Protein AF-A0A9D7XTR9-F1 (afdb_monomer_lite)

Secondary structure (DSSP, 8-state):
----TTS-PPSS--EEESSSSEEEEEEEEE-TTS-EEEEEEEEETTT--EEEEE---------S--SS----SBPPPEEEEETTEEEEEEEETTEEEEEEEEETTEEEEEEEE-S--BT----EEGGGGGGTEEEE----B-TT-S----------S-EEEE---

Radius of gyration: 16.43 Å; chains: 1; bounding box: 36×37×48 Å

Foldseek 3Di:
DDQDPLFLWDPDAAKEDLDPFKIKTWTWTQDPVSAIFIKIKIAGNPPRDIDIAGQDDDPDHDGPPDDPDDQDQKARWHWDDQPNKIKIWIHHNQFIKIWIDPDVNDIDMDTLGDDRQANDTWDWDPPCRVVRWTWTDGDRDHPDDPDPPPPPPPPVDTSTDHDDD

Structure (mmCIF, N/CA/C/O backbone):
data_AF-A0A9D7XTR9-F1
#
_entry.id   AF-A0A9D7XTR9-F1
#
loop_
_atom_site.group_PDB
_atom_site.id
_atom_site.type_symbol
_atom_site.label_atom_id
_atom_site.label_alt_id
_atom_site.label_comp_id
_atom_site.label_asym_id
_atom_site.label_entity_id
_atom_site.label_seq_id
_atom_site.pdbx_PDB_ins_code
_atom_site.Cartn_x
_atom_site.Cartn_y
_atom_site.Cartn_z
_atom_site.occupancy
_atom_site.B_iso_or_equiv
_atom_site.auth_seq_id
_atom_site.auth_comp_id
_atom_site.auth_asym_id
_atom_site.auth_atom_id
_atom_site.pdbx_PDB_model_num
ATOM 1 N N . MET A 1 1 ? 2.423 19.428 7.912 1.00 49.22 1 MET A N 1
ATOM 2 C CA . MET A 1 1 ? 3.561 18.987 7.077 1.00 49.22 1 MET A CA 1
ATOM 3 C C . MET A 1 1 ? 3.298 19.491 5.669 1.00 49.22 1 MET A C 1
ATOM 5 O O . MET A 1 1 ? 2.304 19.084 5.089 1.00 49.22 1 MET A O 1
ATOM 9 N N . CYS A 1 2 ? 4.108 20.415 5.155 1.00 53.34 2 CYS A N 1
ATOM 10 C CA . CYS A 1 2 ? 3.990 20.860 3.766 1.00 53.34 2 CYS A CA 1
ATOM 11 C C . CYS A 1 2 ? 4.793 19.894 2.894 1.00 53.34 2 CYS A C 1
ATOM 13 O O . CYS A 1 2 ? 5.982 19.704 3.140 1.00 53.34 2 CYS A O 1
ATOM 15 N N . ILE A 1 3 ? 4.150 19.254 1.920 1.00 64.88 3 ILE A N 1
ATOM 16 C CA . ILE A 1 3 ? 4.833 18.382 0.964 1.00 64.88 3 ILE A CA 1
ATOM 17 C C . ILE A 1 3 ? 5.201 19.250 -0.241 1.00 64.88 3 ILE A C 1
ATOM 19 O O . ILE A 1 3 ? 4.320 19.779 -0.914 1.00 64.88 3 ILE A O 1
ATOM 23 N N . GLY A 1 4 ? 6.501 19.471 -0.445 1.00 69.50 4 GLY A N 1
ATOM 24 C CA . GLY A 1 4 ? 7.012 20.284 -1.550 1.00 69.50 4 GLY A CA 1
ATOM 25 C C . GLY A 1 4 ? 6.820 19.621 -2.924 1.00 69.50 4 GLY A C 1
ATOM 26 O O . GLY A 1 4 ? 6.589 18.412 -2.993 1.00 69.50 4 GLY A O 1
ATOM 27 N N . PRO A 1 5 ? 6.949 20.386 -4.022 1.00 70.50 5 PRO A N 1
ATOM 28 C CA . PRO A 1 5 ? 6.745 19.890 -5.389 1.00 70.50 5 PRO A CA 1
ATOM 29 C C . PRO A 1 5 ? 7.700 18.747 -5.788 1.00 70.50 5 PRO A C 1
ATOM 31 O O . PRO A 1 5 ? 7.330 17.899 -6.595 1.00 70.50 5 PRO A O 1
ATOM 34 N N . ASP A 1 6 ? 8.877 18.654 -5.163 1.00 80.31 6 ASP A N 1
ATOM 35 C CA . ASP A 1 6 ? 9.923 17.670 -5.494 1.00 80.31 6 ASP A CA 1
ATOM 36 C C . ASP A 1 6 ? 9.895 16.417 -4.603 1.00 80.31 6 ASP A C 1
ATOM 38 O O . ASP A 1 6 ? 10.911 15.768 -4.353 1.00 80.31 6 ASP A O 1
ATOM 42 N N . GLN A 1 7 ? 8.730 16.085 -4.049 1.00 86.44 7 GLN A N 1
ATOM 43 C CA . GLN A 1 7 ? 8.591 14.988 -3.089 1.00 86.44 7 GLN A CA 1
ATOM 44 C C . GLN A 1 7 ? 8.057 13.697 -3.711 1.00 86.44 7 GLN A C 1
ATOM 46 O O . GLN A 1 7 ? 7.756 12.775 -2.962 1.00 86.44 7 GLN A O 1
ATOM 51 N N . ASN A 1 8 ? 7.910 13.614 -5.042 1.00 87.44 8 ASN A N 1
ATOM 52 C CA . ASN A 1 8 ? 7.282 12.467 -5.720 1.00 87.44 8 ASN A CA 1
ATOM 53 C C . ASN A 1 8 ? 5.972 12.037 -5.037 1.00 87.44 8 ASN A C 1
ATOM 55 O O . ASN A 1 8 ? 5.704 10.846 -4.877 1.00 87.44 8 ASN A O 1
ATOM 59 N N . LEU A 1 9 ? 5.198 13.016 -4.559 1.00 92.38 9 LEU A N 1
ATOM 60 C CA . LEU A 1 9 ? 3.929 12.740 -3.912 1.00 92.38 9 LEU A CA 1
ATOM 61 C C . LEU A 1 9 ? 2.923 12.341 -4.979 1.00 92.38 9 LEU A C 1
ATOM 63 O O . LEU A 1 9 ? 2.596 13.134 -5.865 1.00 92.38 9 LEU A O 1
ATOM 67 N N . VAL A 1 10 ? 2.396 11.132 -4.852 1.00 91.94 10 VAL A N 1
ATOM 68 C CA . VAL A 1 10 ? 1.340 10.673 -5.744 1.00 91.94 10 VAL A CA 1
ATOM 69 C C . VAL A 1 10 ? -0.004 11.296 -5.381 1.00 91.94 10 VAL A C 1
ATOM 71 O O . VAL A 1 10 ? -0.366 11.416 -4.210 1.00 91.94 10 VAL A O 1
ATOM 74 N N . ASN A 1 11 ? -0.774 11.667 -6.398 1.00 87.06 11 ASN A N 1
ATOM 75 C CA . ASN A 1 11 ? -2.184 11.997 -6.252 1.00 87.06 11 ASN A CA 1
ATOM 76 C C . ASN A 1 11 ? -3.054 10.730 -6.357 1.00 87.06 11 ASN A C 1
ATOM 78 O O . ASN A 1 11 ? -2.639 9.718 -6.915 1.00 87.06 11 ASN A O 1
ATOM 82 N N . GLN A 1 12 ? -4.296 10.805 -5.865 1.00 87.56 12 GLN A N 1
ATOM 83 C CA . GLN A 1 12 ? -5.291 9.725 -5.993 1.00 87.56 12 GLN A CA 1
ATOM 84 C C . GLN A 1 12 ? -4.832 8.379 -5.395 1.00 87.56 12 GLN A C 1
ATOM 86 O O . GLN A 1 12 ? -4.985 7.331 -6.017 1.00 87.56 12 GLN A O 1
ATOM 91 N N . GLY A 1 13 ? -4.248 8.414 -4.195 1.00 90.06 13 GLY A N 1
ATOM 92 C CA . GLY A 1 13 ? -4.006 7.209 -3.397 1.00 90.06 13 GLY A CA 1
ATOM 93 C C . GLY A 1 13 ? -5.288 6.641 -2.770 1.00 90.06 13 GLY A C 1
ATOM 94 O O . GLY A 1 13 ? -6.383 7.173 -2.962 1.00 90.06 13 GLY A O 1
ATOM 95 N N . GLY A 1 14 ? -5.151 5.559 -2.007 1.00 93.19 14 GLY A N 1
ATOM 96 C CA . GLY A 1 14 ? -6.254 4.928 -1.285 1.00 93.19 14 GLY A CA 1
ATOM 97 C C . GLY A 1 14 ? -6.606 5.643 0.019 1.00 93.19 14 GLY A C 1
ATOM 98 O O . GLY A 1 14 ? -5.732 6.171 0.703 1.00 93.19 14 GLY A O 1
ATOM 99 N N . GLY A 1 15 ? -7.883 5.611 0.393 1.00 96.19 15 GLY A N 1
ATOM 100 C CA . GLY A 1 15 ? -8.377 6.109 1.675 1.00 96.19 15 GLY A CA 1
ATOM 101 C C . GLY A 1 15 ? -9.341 5.117 2.319 1.00 96.19 15 GLY A C 1
ATOM 102 O O . GLY A 1 15 ? -10.081 4.439 1.607 1.00 96.19 15 GLY A O 1
ATOM 103 N N . TRP A 1 16 ? -9.333 5.020 3.649 1.00 96.81 16 TRP A N 1
ATOM 104 C CA . TRP A 1 16 ? -10.219 4.119 4.384 1.00 96.81 16 TRP A CA 1
ATOM 105 C C . TRP A 1 16 ? -10.657 4.683 5.730 1.00 96.81 16 TRP A C 1
ATOM 107 O O . TRP A 1 16 ? -9.851 5.204 6.495 1.00 96.81 16 TRP A O 1
ATOM 117 N N . MET A 1 17 ? -11.935 4.509 6.053 1.00 96.12 17 MET A N 1
ATOM 118 C CA . MET A 1 17 ? -12.496 4.860 7.353 1.00 96.12 17 MET A CA 1
ATOM 119 C C . MET A 1 17 ? -12.462 3.622 8.261 1.00 96.12 17 MET A C 1
ATOM 121 O O . MET A 1 17 ? -13.223 2.680 8.051 1.00 96.12 17 MET A O 1
ATOM 125 N N . GLN A 1 18 ? -11.542 3.572 9.232 1.00 92.38 18 GLN A N 1
ATOM 126 C CA . GLN A 1 18 ? -11.423 2.420 10.139 1.00 92.38 18 GLN A CA 1
ATOM 127 C C . GLN A 1 18 ? -12.621 2.329 11.096 1.00 92.38 18 GLN A C 1
ATOM 129 O O . GLN A 1 18 ? -13.102 1.226 11.383 1.00 92.38 18 GLN A O 1
ATOM 134 N N . ASP A 1 19 ? -13.064 3.487 11.583 1.00 92.69 19 ASP A N 1
ATOM 135 C CA . ASP A 1 19 ? -14.227 3.728 12.437 1.00 92.69 19 ASP A CA 1
ATOM 136 C C . ASP A 1 19 ? -14.642 5.211 12.323 1.00 92.69 19 ASP A C 1
ATOM 138 O O . ASP A 1 19 ? -14.104 5.937 11.497 1.00 92.69 19 ASP A O 1
ATOM 142 N N . LEU A 1 20 ? -15.587 5.693 13.136 1.00 94.25 20 LEU A N 1
ATOM 143 C CA . LEU A 1 20 ? -16.088 7.076 13.057 1.00 94.25 20 LEU A CA 1
ATOM 144 C C . LEU A 1 20 ? -15.043 8.170 13.349 1.00 94.25 20 LEU A C 1
ATOM 146 O O . LEU A 1 20 ? -15.327 9.349 13.138 1.00 94.25 20 LEU A O 1
ATOM 150 N N . HIS A 1 21 ? -13.869 7.819 13.870 1.00 96.44 21 HIS A N 1
ATOM 151 C CA . HIS A 1 21 ? -12.868 8.775 14.336 1.00 96.44 21 HIS A CA 1
ATOM 152 C C . HIS A 1 21 ? -11.483 8.551 13.744 1.00 96.44 21 HIS A C 1
ATOM 154 O O . HIS A 1 21 ? -10.654 9.446 13.869 1.00 96.44 21 HIS A O 1
ATOM 160 N N . THR A 1 22 ? -11.231 7.420 13.089 1.00 96.12 22 THR A N 1
ATOM 161 C CA . THR A 1 22 ? -9.905 7.095 12.557 1.00 96.12 22 THR A CA 1
ATOM 162 C C . THR A 1 22 ? -9.931 6.901 11.044 1.00 96.12 22 THR A C 1
ATOM 164 O O . THR A 1 22 ? -10.498 5.929 10.535 1.00 96.12 22 THR A O 1
ATOM 167 N N . TYR A 1 23 ? -9.287 7.817 10.315 1.00 97.62 23 TYR A N 1
ATOM 168 C CA . TYR A 1 23 ? -9.139 7.780 8.856 1.00 97.62 23 TYR A CA 1
ATOM 169 C C . TYR A 1 23 ? -7.723 7.420 8.441 1.00 97.62 23 TYR A C 1
ATOM 171 O O . TYR A 1 23 ? -6.761 7.952 8.976 1.00 97.62 23 TYR A O 1
ATOM 179 N N . TRP A 1 24 ? -7.598 6.557 7.443 1.00 97.38 24 TRP A N 1
ATOM 180 C CA . TRP A 1 24 ? -6.324 6.145 6.879 1.00 97.38 24 TRP A CA 1
ATOM 181 C C . TRP A 1 24 ? -6.189 6.619 5.441 1.00 97.38 24 TRP A C 1
ATOM 183 O O . TRP A 1 24 ? -7.133 6.520 4.660 1.00 97.38 24 TRP A O 1
ATOM 193 N N . ILE A 1 25 ? -4.992 7.073 5.074 1.00 97.56 25 ILE A N 1
ATOM 194 C CA . ILE A 1 25 ? -4.622 7.393 3.691 1.00 97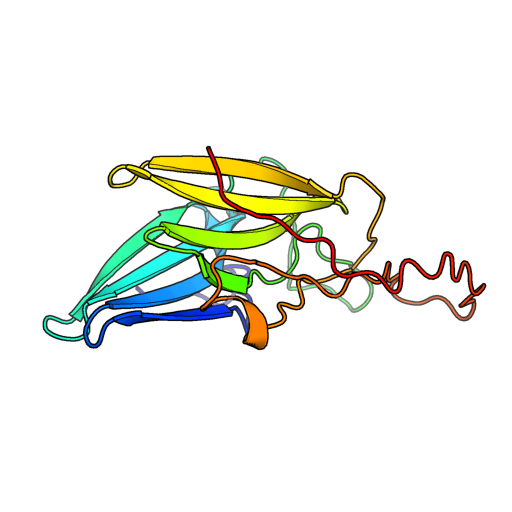.56 25 ILE A CA 1
ATOM 195 C C . ILE A 1 25 ? -3.345 6.645 3.332 1.00 97.56 25 ILE A C 1
ATOM 197 O O . ILE A 1 25 ? -2.357 6.725 4.059 1.00 97.56 25 ILE A O 1
ATOM 201 N N . GLY A 1 26 ? -3.356 5.964 2.191 1.00 97.06 26 GLY A N 1
ATOM 202 C CA . GLY A 1 26 ? -2.184 5.358 1.577 1.00 97.06 26 GLY A CA 1
ATOM 203 C C . GLY A 1 26 ? -1.706 6.194 0.401 1.00 97.06 26 GLY A C 1
ATOM 204 O O . GLY A 1 26 ? -2.494 6.613 -0.444 1.00 97.06 26 GLY A O 1
ATOM 205 N N . TYR A 1 27 ? -0.403 6.420 0.324 1.00 96.88 27 TYR A N 1
ATOM 206 C CA . TYR A 1 27 ? 0.235 7.180 -0.749 1.00 96.88 27 TYR A CA 1
ATOM 207 C C . TYR A 1 27 ? 1.696 6.748 -0.881 1.00 96.88 27 TYR A C 1
ATOM 209 O O . TYR A 1 27 ? 2.180 5.942 -0.092 1.00 96.88 27 TYR A O 1
ATOM 217 N N . PHE A 1 28 ? 2.420 7.281 -1.862 1.00 95.75 28 PHE A N 1
ATOM 218 C CA . PHE A 1 28 ? 3.878 7.280 -1.823 1.00 95.75 28 PHE A CA 1
ATOM 219 C C . PHE A 1 28 ? 4.428 8.692 -1.959 1.00 95.75 28 PHE A C 1
ATOM 221 O O . PHE A 1 28 ? 3.781 9.569 -2.535 1.00 95.75 28 PHE A O 1
ATOM 228 N N . LYS A 1 29 ? 5.610 8.897 -1.387 1.00 95.12 29 LYS A N 1
ATOM 229 C CA . LYS A 1 29 ? 6.420 10.115 -1.489 1.00 95.12 29 LYS A CA 1
ATOM 230 C C . LYS A 1 29 ? 7.880 9.774 -1.211 1.00 95.12 29 LYS A C 1
ATOM 232 O O . LYS A 1 29 ? 8.171 8.684 -0.733 1.00 95.12 29 LYS A O 1
ATOM 237 N N . ASN A 1 30 ? 8.782 10.710 -1.450 1.00 95.31 30 ASN A N 1
ATOM 238 C CA . ASN A 1 30 ? 10.182 10.592 -1.075 1.00 95.31 30 ASN A CA 1
ATOM 239 C C . ASN A 1 30 ? 10.356 10.458 0.445 1.00 95.31 30 ASN A C 1
ATOM 241 O O . ASN A 1 30 ? 9.702 11.155 1.229 1.00 95.31 30 ASN A O 1
ATOM 245 N N . ASP A 1 31 ? 11.273 9.581 0.839 1.00 95.25 31 ASP A N 1
ATOM 246 C CA . ASP A 1 31 ? 11.887 9.586 2.161 1.00 95.25 31 ASP A CA 1
ATOM 247 C C . ASP A 1 31 ? 12.961 10.687 2.279 1.00 95.25 31 ASP A C 1
ATOM 249 O O . ASP A 1 31 ? 13.134 11.528 1.392 1.00 95.25 31 ASP A O 1
ATOM 253 N N . GLN A 1 32 ? 13.699 10.696 3.394 1.00 92.62 32 GLN A N 1
ATOM 254 C CA . GLN A 1 32 ? 14.790 11.653 3.623 1.00 92.62 32 GLN A CA 1
ATOM 255 C C . GLN A 1 32 ? 15.941 11.513 2.611 1.00 92.62 32 GLN A C 1
ATOM 257 O O . GLN A 1 32 ? 16.680 12.472 2.402 1.00 92.62 32 GLN A O 1
ATOM 262 N N . GLY A 1 33 ? 16.090 10.342 1.983 1.00 92.88 33 GLY A N 1
ATOM 263 C CA . GLY A 1 33 ? 17.084 10.067 0.947 1.00 92.88 33 GLY A CA 1
ATOM 264 C C . GLY A 1 33 ? 16.611 10.405 -0.468 1.00 92.88 33 GLY A C 1
ATOM 265 O O . GLY A 1 33 ? 17.356 10.185 -1.420 1.00 92.88 33 GLY A O 1
ATOM 266 N N . GLY A 1 34 ? 15.390 10.926 -0.635 1.00 92.06 34 GLY A N 1
ATOM 267 C CA . GLY A 1 34 ? 14.828 11.208 -1.955 1.00 92.06 34 GLY A CA 1
ATOM 268 C C . GLY A 1 34 ? 14.322 9.963 -2.689 1.00 92.06 34 GLY A C 1
ATOM 269 O O . GLY A 1 34 ? 14.078 10.031 -3.893 1.00 92.06 34 GLY A O 1
ATOM 270 N N . ILE A 1 35 ? 14.170 8.829 -1.997 1.00 94.12 35 ILE A N 1
ATOM 271 C CA . ILE A 1 35 ? 13.670 7.581 -2.579 1.00 94.12 35 ILE A CA 1
ATOM 272 C C . ILE A 1 35 ? 12.167 7.490 -2.304 1.00 94.12 35 ILE A C 1
ATOM 274 O O . ILE A 1 35 ? 11.763 7.561 -1.143 1.00 94.12 35 ILE A O 1
ATOM 278 N N . PRO A 1 36 ? 11.306 7.315 -3.325 1.00 94.81 36 PRO A N 1
ATOM 279 C CA . PRO A 1 36 ? 9.882 7.149 -3.077 1.00 94.81 36 PRO A CA 1
ATOM 280 C C . PRO A 1 36 ? 9.580 5.871 -2.284 1.00 94.81 36 PRO A C 1
ATOM 282 O O . PRO A 1 36 ? 9.975 4.778 -2.698 1.00 94.81 36 PRO A O 1
ATOM 285 N N . GLN A 1 37 ? 8.836 6.010 -1.189 1.00 97.25 37 GLN A N 1
ATOM 286 C CA . GLN A 1 37 ? 8.341 4.936 -0.328 1.00 97.25 37 GLN A CA 1
ATOM 287 C C . GLN A 1 37 ? 6.818 4.986 -0.244 1.00 97.25 37 GLN A C 1
ATOM 289 O O . GLN A 1 37 ? 6.234 6.069 -0.293 1.00 97.25 37 GLN A O 1
ATOM 294 N N . ILE A 1 38 ? 6.178 3.833 -0.057 1.00 97.62 38 ILE A N 1
ATOM 295 C CA . ILE A 1 38 ? 4.767 3.757 0.327 1.00 97.62 38 ILE A CA 1
ATOM 296 C C . ILE A 1 38 ? 4.644 4.180 1.793 1.00 97.62 38 ILE A C 1
ATOM 298 O O . ILE A 1 38 ? 5.404 3.730 2.653 1.00 97.62 38 ILE A O 1
ATOM 302 N N . TYR A 1 39 ? 3.657 5.020 2.076 1.00 97.44 39 TYR A N 1
ATOM 303 C CA . TYR A 1 39 ? 3.282 5.467 3.407 1.00 97.44 39 TYR A CA 1
ATOM 304 C C . TYR A 1 39 ? 1.804 5.186 3.665 1.00 97.44 39 TYR A C 1
ATOM 306 O O . TYR A 1 39 ? 0.978 5.252 2.753 1.00 97.44 39 TYR A O 1
ATOM 314 N N . ALA A 1 40 ? 1.480 4.936 4.929 1.00 96.94 40 ALA A N 1
ATOM 315 C CA . ALA A 1 40 ? 0.122 4.954 5.449 1.00 96.94 40 ALA A CA 1
ATOM 316 C C . ALA A 1 40 ? 0.050 5.967 6.591 1.00 96.94 40 ALA A C 1
ATOM 318 O O . ALA A 1 40 ? 0.818 5.874 7.549 1.00 96.94 40 ALA A O 1
ATOM 319 N N . THR A 1 41 ? -0.848 6.942 6.493 1.00 96.69 41 THR A N 1
ATOM 320 C C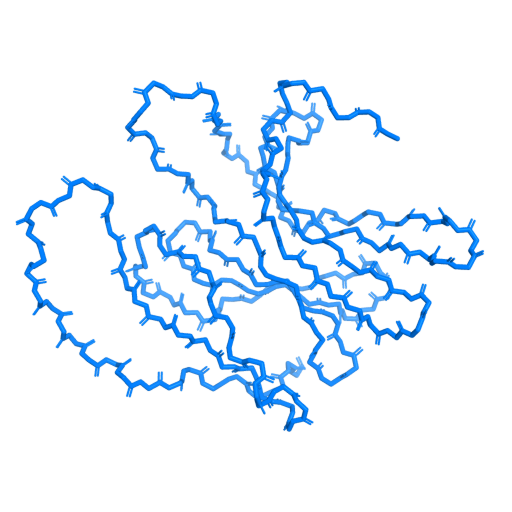A . THR A 1 41 ? -1.077 7.921 7.558 1.00 96.69 41 THR A CA 1
ATOM 321 C C . THR A 1 41 ? -2.451 7.706 8.168 1.00 96.69 41 THR A C 1
ATOM 323 O O . THR A 1 41 ? -3.455 7.748 7.460 1.00 96.69 41 THR A O 1
ATOM 326 N N . GLU A 1 42 ? -2.464 7.500 9.477 1.00 96.31 42 GLU A N 1
ATOM 327 C CA . GLU A 1 42 ? -3.635 7.521 10.341 1.00 96.31 42 GLU A CA 1
ATOM 328 C C . GLU A 1 42 ? -3.925 8.964 10.766 1.00 96.31 42 GLU A C 1
ATOM 330 O O . GLU A 1 42 ? -3.013 9.690 11.168 1.00 96.31 42 GLU A O 1
ATOM 335 N N . PHE A 1 43 ? -5.188 9.365 10.703 1.00 97.19 43 PHE A N 1
ATOM 336 C CA . PHE A 1 43 ? -5.707 10.638 11.180 1.00 97.19 43 PHE A CA 1
ATOM 337 C C . PHE A 1 43 ? -6.798 10.382 12.210 1.00 97.19 43 PHE A C 1
ATOM 339 O O . PHE A 1 43 ? -7.825 9.772 11.899 1.00 97.19 43 PHE A O 1
ATOM 346 N N . ASN A 1 44 ? -6.604 10.912 13.411 1.00 97.06 44 ASN A N 1
ATOM 347 C CA . ASN A 1 44 ? -7.644 10.983 14.419 1.00 97.06 44 ASN A CA 1
ATOM 348 C C . ASN A 1 44 ? -8.490 12.239 14.173 1.00 97.06 44 ASN A C 1
ATOM 350 O O . ASN A 1 44 ? -8.060 13.371 14.383 1.00 97.06 44 ASN A O 1
ATOM 354 N N . LEU A 1 45 ? -9.725 12.033 13.728 1.00 96.56 45 LEU A N 1
ATOM 355 C CA . LEU A 1 45 ? -10.661 13.090 13.362 1.00 96.56 45 LEU A CA 1
ATOM 356 C C . LEU A 1 45 ? -11.231 13.850 14.570 1.00 96.56 45 LEU A C 1
ATOM 358 O O . LEU A 1 45 ? -11.840 14.900 14.383 1.00 96.56 45 LEU A O 1
ATOM 362 N N . ARG A 1 46 ? -11.051 13.354 15.804 1.00 96.50 46 ARG A N 1
ATOM 363 C CA . ARG A 1 46 ? -11.509 14.054 17.017 1.00 96.50 46 ARG A CA 1
ATOM 364 C C . ARG A 1 46 ? -10.536 15.132 17.471 1.00 96.50 46 ARG A C 1
ATOM 366 O O . ARG A 1 46 ? -10.975 16.208 17.860 1.00 96.50 46 ARG A O 1
ATOM 373 N N . ASN A 1 47 ? -9.242 14.822 17.485 1.00 96.69 47 ASN A N 1
ATOM 374 C CA . ASN A 1 47 ? -8.207 15.708 18.028 1.00 96.69 47 ASN A CA 1
ATOM 375 C C . ASN A 1 47 ? -7.234 16.240 16.959 1.00 96.69 47 ASN A C 1
ATOM 377 O O . ASN A 1 47 ? -6.419 17.106 17.263 1.00 96.69 47 ASN A O 1
ATOM 381 N N . GLY A 1 48 ? -7.330 15.761 15.716 1.00 94.94 48 GLY A N 1
ATOM 382 C CA . GLY A 1 48 ? -6.461 16.166 14.612 1.00 94.94 48 GLY A CA 1
ATOM 383 C C . GLY A 1 48 ? -5.057 15.560 14.659 1.00 94.94 48 GLY A C 1
ATOM 384 O O . GLY A 1 48 ? -4.199 15.972 13.876 1.00 94.94 48 GLY A O 1
ATOM 385 N N . GLU A 1 49 ? -4.792 14.607 15.556 1.00 96.69 49 GLU A N 1
ATOM 386 C CA . GLU A 1 49 ? -3.510 13.907 15.600 1.00 96.69 49 GLU A CA 1
ATOM 387 C C . GLU A 1 49 ? -3.314 13.056 14.344 1.00 96.69 49 GLU A C 1
ATOM 389 O O . GLU A 1 49 ? -4.254 12.469 13.805 1.00 96.69 49 GLU A O 1
ATOM 394 N N . GLN A 1 50 ? -2.066 12.981 13.882 1.00 95.94 50 GLN A N 1
ATOM 395 C CA . GLN A 1 50 ? -1.686 12.178 12.726 1.00 95.94 50 GLN A CA 1
ATOM 396 C C . GLN A 1 50 ? -0.499 11.277 13.066 1.00 95.94 50 GLN A C 1
ATOM 398 O O . GLN A 1 50 ? 0.484 11.730 13.659 1.00 95.94 50 GLN A O 1
ATOM 403 N N . LYS A 1 51 ? -0.554 10.020 12.627 1.00 95.62 51 LYS A N 1
ATOM 404 C CA . LYS A 1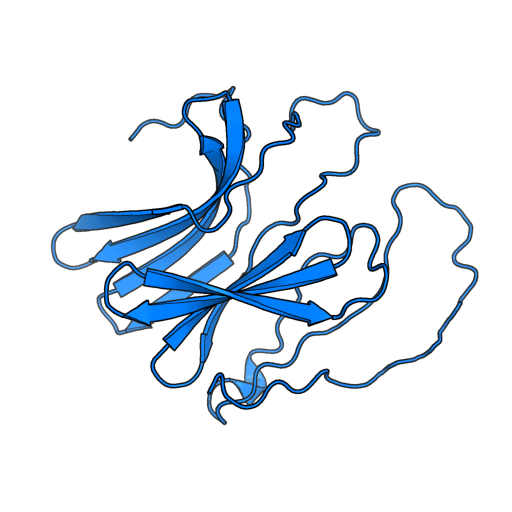 51 ? 0.535 9.046 12.761 1.00 95.62 51 LYS A CA 1
ATOM 405 C C . LYS A 1 51 ? 0.882 8.519 11.378 1.00 95.62 51 LYS A C 1
ATOM 407 O O . LYS A 1 51 ? 0.034 7.982 10.680 1.00 95.62 51 LYS A O 1
ATOM 412 N N . THR A 1 52 ? 2.120 8.730 10.938 1.00 96.00 52 THR A N 1
ATOM 413 C CA . THR A 1 52 ? 2.573 8.296 9.607 1.00 96.00 52 THR A CA 1
ATOM 414 C C . THR A 1 52 ? 3.506 7.106 9.732 1.00 96.00 52 THR A C 1
ATOM 416 O O . THR A 1 52 ? 4.477 7.149 10.483 1.00 96.00 52 THR A O 1
ATOM 419 N N . HIS A 1 53 ? 3.226 6.073 8.949 1.00 96.12 53 HIS A N 1
ATOM 420 C CA . HIS A 1 53 ? 3.989 4.841 8.873 1.00 96.12 53 HIS A CA 1
ATOM 421 C C . HIS A 1 53 ? 4.632 4.731 7.499 1.00 96.12 53 HIS A C 1
ATOM 423 O O . HIS A 1 53 ? 3.945 4.839 6.484 1.00 96.12 53 HIS A O 1
ATOM 429 N N . GLN A 1 54 ? 5.941 4.500 7.466 1.00 97.00 54 GLN A N 1
ATOM 430 C CA . GLN A 1 54 ? 6.620 4.085 6.248 1.00 97.00 54 GLN A CA 1
ATOM 431 C C . GLN A 1 54 ? 6.426 2.577 6.078 1.00 97.00 54 GLN A C 1
ATOM 433 O O . GLN A 1 54 ? 6.781 1.802 6.962 1.00 97.00 54 GLN A O 1
ATOM 438 N N . ILE A 1 55 ? 5.827 2.175 4.961 1.00 97.50 55 ILE A N 1
ATOM 439 C CA . ILE A 1 55 ? 5.452 0.785 4.689 1.00 97.50 55 ILE A CA 1
ATOM 440 C C . ILE A 1 55 ? 6.587 0.043 3.986 1.00 97.50 55 ILE A C 1
ATOM 442 O O . ILE A 1 55 ? 6.917 -1.086 4.345 1.00 97.50 55 ILE A O 1
ATOM 446 N N . THR A 1 56 ? 7.207 0.683 2.996 1.00 97.25 56 THR A N 1
ATOM 447 C CA . THR A 1 56 ? 8.302 0.093 2.220 1.00 97.25 56 THR A CA 1
ATOM 448 C C . THR A 1 56 ? 9.661 0.624 2.666 1.00 97.25 56 THR A C 1
ATOM 450 O O . THR A 1 56 ? 9.778 1.714 3.220 1.00 97.25 56 THR A O 1
ATOM 453 N N . HIS A 1 57 ? 10.716 -0.134 2.378 1.00 96.44 57 HIS A N 1
ATOM 454 C CA . HIS A 1 57 ? 12.105 0.263 2.627 1.00 96.44 57 HIS A CA 1
ATOM 455 C C . HIS A 1 57 ? 12.914 0.139 1.333 1.00 96.44 57 HIS A C 1
ATOM 457 O O . HIS A 1 57 ? 13.925 -0.556 1.259 1.00 96.44 57 HIS A O 1
ATOM 463 N N . ARG A 1 58 ? 12.404 0.772 0.274 1.00 95.50 58 ARG A N 1
ATOM 464 C CA . ARG A 1 58 ? 12.987 0.753 -1.068 1.00 95.50 58 ARG A CA 1
ATOM 465 C C . ARG A 1 58 ? 14.367 1.382 -1.046 1.00 95.50 58 ARG A C 1
ATOM 467 O O . ARG A 1 58 ? 14.576 2.398 -0.392 1.00 95.50 58 ARG A O 1
ATOM 474 N N . THR A 1 59 ? 15.278 0.816 -1.823 1.00 95.38 59 THR A N 1
ATOM 475 C CA . THR A 1 59 ? 16.630 1.354 -2.040 1.00 95.38 59 THR A CA 1
ATOM 476 C C . THR A 1 59 ? 16.796 1.958 -3.436 1.00 95.38 59 THR A C 1
ATOM 478 O O . THR A 1 59 ? 17.764 2.668 -3.695 1.00 95.38 59 THR A O 1
ATOM 481 N N . LEU A 1 60 ? 15.842 1.704 -4.341 1.00 91.56 60 LEU A N 1
ATOM 482 C CA . LEU A 1 60 ? 15.865 2.169 -5.725 1.00 91.56 60 LEU A CA 1
ATOM 483 C C . LEU A 1 60 ? 14.957 3.391 -5.915 1.00 91.56 60 LEU A C 1
ATOM 485 O O . LEU A 1 60 ? 13.723 3.304 -5.856 1.00 91.56 60 LEU A O 1
ATOM 489 N N . GLY A 1 61 ? 15.579 4.541 -6.173 1.00 89.38 61 GLY A N 1
ATOM 490 C CA . GLY A 1 61 ? 14.889 5.793 -6.476 1.00 89.38 61 GLY A CA 1
ATOM 491 C C . GLY A 1 61 ? 14.219 5.800 -7.853 1.00 89.38 61 GLY A C 1
ATOM 492 O O . GLY A 1 61 ? 14.643 5.117 -8.782 1.00 89.38 61 GLY A O 1
ATOM 493 N N . PHE A 1 62 ? 13.174 6.612 -7.990 1.00 89.19 62 PHE A N 1
ATOM 494 C CA . PHE A 1 62 ? 12.608 7.017 -9.277 1.00 89.19 62 PHE A CA 1
ATOM 495 C C . PHE A 1 62 ? 12.047 8.436 -9.153 1.00 89.19 62 PHE A C 1
ATOM 497 O O . PHE A 1 62 ? 11.939 8.969 -8.049 1.00 89.19 62 PHE A O 1
ATOM 504 N N . ASN A 1 63 ? 11.695 9.052 -10.280 1.00 85.69 63 ASN A N 1
ATOM 505 C CA . ASN A 1 63 ? 11.113 10.388 -10.305 1.00 85.69 63 ASN A CA 1
ATOM 506 C C . ASN A 1 63 ? 9.778 10.372 -11.062 1.00 85.69 63 ASN A C 1
ATOM 508 O O . ASN A 1 63 ? 9.675 9.784 -12.137 1.00 85.69 63 ASN A O 1
ATOM 512 N N . MET A 1 64 ? 8.757 11.010 -10.493 1.00 81.75 64 MET A N 1
ATOM 513 C CA . MET A 1 64 ? 7.469 11.254 -11.142 1.00 81.75 64 MET A CA 1
ATOM 514 C C . MET A 1 64 ? 7.547 12.388 -12.170 1.00 81.75 64 MET A C 1
ATOM 516 O O . MET A 1 64 ? 6.747 12.425 -13.103 1.00 81.75 64 MET A O 1
ATOM 520 N N . LEU A 1 65 ? 8.508 13.303 -12.016 1.00 76.75 65 LEU A N 1
ATOM 521 C CA . LEU A 1 65 ? 8.786 14.417 -12.919 1.00 76.75 65 LEU A CA 1
ATOM 522 C C . LEU A 1 65 ? 9.489 13.881 -14.184 1.00 76.75 65 LEU A C 1
ATOM 524 O O . LEU A 1 65 ? 10.690 14.051 -14.379 1.00 76.75 65 LEU A O 1
ATOM 528 N N . GLY A 1 66 ? 8.743 13.163 -15.029 1.00 62.34 66 GLY A N 1
ATOM 529 C CA . GLY A 1 66 ? 9.252 12.476 -16.219 1.00 62.34 66 GLY A CA 1
ATOM 530 C C . GLY A 1 66 ? 8.507 12.848 -17.506 1.00 62.34 66 GLY A C 1
ATOM 531 O O . GLY A 1 66 ? 7.285 12.973 -17.528 1.00 62.34 66 GLY A O 1
ATOM 532 N N . ARG A 1 67 ? 9.256 12.983 -18.611 1.00 57.31 67 ARG A N 1
ATOM 533 C CA . ARG A 1 67 ? 8.806 13.388 -19.962 1.00 57.31 67 ARG A CA 1
ATOM 534 C C . ARG A 1 67 ? 8.027 12.289 -20.728 1.00 57.31 67 ARG A C 1
ATOM 536 O O . ARG A 1 67 ? 8.329 12.014 -21.884 1.00 57.31 67 ARG A O 1
ATOM 543 N N . GLY A 1 68 ? 7.031 11.660 -20.098 1.00 51.03 68 GLY A N 1
ATOM 544 C CA . GLY A 1 68 ? 5.969 10.915 -20.799 1.00 51.03 68 GLY A CA 1
ATOM 545 C C . GLY A 1 68 ? 6.171 9.420 -21.108 1.00 51.03 68 GLY A C 1
ATOM 546 O O . GLY A 1 68 ? 5.286 8.842 -21.733 1.00 51.03 68 GLY A O 1
ATOM 547 N N . THR A 1 69 ? 7.257 8.762 -20.682 1.00 53.28 69 THR A N 1
ATOM 548 C CA . THR A 1 69 ? 7.502 7.331 -21.010 1.00 53.28 69 THR A CA 1
ATOM 549 C C . THR A 1 69 ? 7.878 6.429 -19.830 1.00 53.28 69 THR A C 1
ATOM 551 O O . THR A 1 69 ? 8.061 5.229 -20.024 1.00 53.28 69 THR A O 1
ATOM 554 N N . GLN A 1 70 ? 8.004 6.966 -18.612 1.00 65.25 70 GLN A N 1
ATOM 555 C CA . GLN A 1 70 ? 8.505 6.199 -17.471 1.00 65.25 70 GLN A CA 1
ATOM 556 C C . GLN A 1 70 ? 7.359 5.554 -16.684 1.00 65.25 70 GLN A C 1
ATOM 558 O O . GLN A 1 70 ? 6.540 6.240 -16.076 1.00 65.25 70 GLN A O 1
ATOM 563 N N . THR A 1 71 ? 7.331 4.224 -16.685 1.00 80.69 71 THR A N 1
ATOM 564 C CA . THR A 1 71 ? 6.498 3.412 -15.795 1.00 80.69 71 THR A CA 1
ATOM 565 C C . THR A 1 71 ? 7.000 3.537 -14.362 1.00 80.69 71 THR A C 1
ATOM 567 O O . THR A 1 71 ? 8.197 3.360 -14.116 1.00 80.69 71 THR A O 1
ATOM 570 N N . TRP A 1 72 ? 6.116 3.811 -13.402 1.00 89.56 72 TRP A N 1
ATOM 571 C CA . TRP A 1 72 ? 6.509 3.852 -11.993 1.00 89.56 72 TRP A CA 1
ATOM 572 C C . TRP A 1 72 ? 6.782 2.434 -11.469 1.00 89.56 72 TRP A C 1
ATOM 574 O O . TRP A 1 72 ? 5.983 1.531 -11.715 1.00 89.56 72 TRP A O 1
ATOM 584 N N . PRO A 1 73 ? 7.879 2.198 -10.729 1.00 92.19 73 PRO A N 1
ATOM 585 C CA . PRO A 1 73 ? 8.212 0.874 -10.196 1.00 92.19 73 PRO A CA 1
ATOM 586 C C . PRO A 1 73 ? 7.297 0.443 -9.039 1.00 92.19 73 PRO A C 1
ATOM 588 O O . PRO A 1 73 ? 7.208 -0.752 -8.759 1.00 92.19 73 PRO A O 1
ATOM 591 N N . ILE A 1 74 ? 6.543 1.379 -8.453 1.00 94.81 74 ILE A N 1
ATOM 592 C CA . ILE A 1 74 ? 5.466 1.126 -7.483 1.00 94.81 74 ILE A CA 1
ATOM 593 C C . ILE A 1 74 ? 4.128 1.678 -7.983 1.00 94.81 74 ILE A C 1
ATOM 595 O O . ILE A 1 74 ? 4.106 2.667 -8.718 1.00 94.81 74 ILE A O 1
ATOM 599 N N . SER A 1 75 ? 3.016 1.021 -7.650 1.00 95.75 75 SER A N 1
ATOM 600 C CA . SER A 1 75 ? 1.675 1.545 -7.946 1.00 95.75 75 SER A CA 1
ATOM 601 C C . SER A 1 75 ? 1.199 2.508 -6.868 1.00 95.75 75 SER A C 1
ATOM 603 O O . SER A 1 75 ? 1.726 2.545 -5.753 1.00 95.75 75 SER A O 1
ATOM 605 N N . ARG A 1 76 ? 0.104 3.213 -7.158 1.00 96.50 76 ARG A N 1
ATOM 606 C CA . ARG A 1 76 ? -0.726 3.783 -6.096 1.00 96.50 76 ARG A CA 1
ATOM 607 C C . ARG A 1 76 ? -1.203 2.663 -5.153 1.00 96.50 76 ARG A C 1
ATOM 609 O O . ARG A 1 76 ? -1.575 1.590 -5.644 1.00 96.50 76 ARG A O 1
ATOM 616 N N . PRO A 1 77 ? -1.148 2.864 -3.826 1.00 97.88 77 PRO A N 1
ATOM 617 C CA . PRO A 1 77 ? -1.651 1.885 -2.874 1.00 97.88 77 PRO A CA 1
ATOM 618 C C . PRO A 1 77 ? -3.166 2.013 -2.700 1.00 97.88 77 PRO A C 1
ATOM 620 O O . PRO A 1 77 ? -3.717 3.113 -2.764 1.00 97.88 77 PRO A O 1
ATOM 623 N N . VAL A 1 78 ? -3.820 0.901 -2.377 1.00 97.62 78 VAL A N 1
ATOM 624 C CA . VAL A 1 78 ? -5.160 0.886 -1.777 1.00 97.62 78 VAL A CA 1
ATOM 625 C C . VAL A 1 78 ? -5.038 0.588 -0.290 1.00 97.62 78 VAL A C 1
ATOM 627 O O . VAL A 1 78 ? -4.192 -0.203 0.126 1.00 97.62 78 VAL A O 1
ATOM 630 N N . VAL A 1 79 ? -5.892 1.218 0.511 1.00 97.25 79 VAL A N 1
ATOM 631 C CA . VAL A 1 79 ? -5.965 0.990 1.956 1.00 97.25 79 VAL A CA 1
ATOM 632 C C . VAL A 1 79 ? -7.347 0.474 2.287 1.00 97.25 79 VAL A C 1
ATOM 634 O O . VAL A 1 79 ? -8.336 0.983 1.763 1.00 97.25 79 VAL A O 1
ATOM 637 N N . PHE A 1 80 ? -7.410 -0.550 3.128 1.00 96.38 80 PHE A N 1
ATOM 638 C CA . PHE A 1 80 ? -8.663 -1.144 3.563 1.00 96.38 80 PHE A CA 1
ATOM 639 C C . PHE A 1 80 ? -8.505 -1.848 4.907 1.00 96.38 80 PHE A C 1
ATOM 641 O O . PHE A 1 80 ? -7.394 -2.128 5.356 1.00 96.38 80 PHE A O 1
ATOM 648 N N . LYS A 1 81 ? -9.632 -2.139 5.550 1.00 94.19 81 LYS A N 1
ATOM 649 C CA . LYS A 1 81 ? -9.687 -2.961 6.758 1.00 94.19 81 LYS A CA 1
ATOM 650 C C . LYS A 1 81 ? -10.113 -4.377 6.385 1.00 94.19 81 LYS A C 1
ATOM 652 O O . LYS A 1 81 ? -11.105 -4.551 5.680 1.00 94.19 81 LYS A O 1
ATOM 657 N N . LEU A 1 82 ? -9.385 -5.375 6.875 1.00 93.62 82 LEU A N 1
ATOM 658 C CA . LEU A 1 82 ? -9.738 -6.788 6.771 1.00 93.62 82 LEU A CA 1
ATOM 659 C C . LEU A 1 82 ? -9.841 -7.366 8.185 1.00 93.62 82 LEU A C 1
ATOM 661 O O . LEU A 1 82 ? -8.846 -7.459 8.904 1.00 93.62 82 LEU A O 1
ATOM 665 N N . GLY A 1 83 ? -11.058 -7.699 8.617 1.00 89.94 83 GLY A N 1
ATOM 666 C CA . GLY A 1 83 ? -11.313 -8.048 10.016 1.00 89.94 83 GLY A CA 1
ATOM 667 C C . GLY A 1 83 ? -10.969 -6.881 10.949 1.00 89.94 83 GLY A C 1
ATOM 668 O O . GLY A 1 83 ? -11.534 -5.796 10.826 1.00 89.94 83 GLY A O 1
ATOM 669 N N . ALA A 1 84 ? -10.040 -7.093 11.883 1.00 88.94 84 ALA A N 1
ATOM 670 C CA . ALA A 1 84 ? -9.567 -6.058 12.808 1.00 88.94 84 ALA A CA 1
ATOM 671 C C . ALA A 1 84 ? -8.331 -5.290 12.302 1.00 88.94 84 ALA A C 1
ATOM 673 O O . ALA A 1 84 ? -7.920 -4.322 12.938 1.00 88.94 84 ALA A O 1
ATOM 674 N N . THR A 1 85 ? -7.755 -5.693 11.168 1.00 91.94 85 THR A N 1
ATOM 675 C CA . THR A 1 85 ? -6.431 -5.239 10.740 1.00 91.94 85 THR A CA 1
ATOM 676 C C . THR A 1 85 ? -6.513 -4.292 9.552 1.00 91.94 85 THR A C 1
ATOM 678 O O . THR A 1 85 ? -7.233 -4.542 8.584 1.00 91.94 85 THR A O 1
ATOM 681 N N . MET A 1 86 ? -5.738 -3.209 9.607 1.00 95.56 86 MET A N 1
ATOM 682 C CA . MET A 1 86 ? -5.526 -2.330 8.460 1.00 95.56 86 MET A CA 1
ATOM 683 C C . MET A 1 86 ? -4.501 -2.933 7.506 1.00 95.56 86 MET A C 1
ATOM 685 O O . MET A 1 86 ? -3.451 -3.422 7.930 1.00 95.56 86 MET A O 1
ATOM 689 N N . VAL A 1 87 ? -4.815 -2.870 6.217 1.00 97.06 87 VAL A N 1
ATOM 690 C CA . VAL A 1 87 ? -4.028 -3.437 5.128 1.00 97.06 87 VAL A CA 1
ATOM 691 C C . VAL A 1 87 ? -3.774 -2.362 4.079 1.00 97.06 87 VAL A C 1
ATOM 693 O O . VAL A 1 87 ? -4.667 -1.597 3.714 1.00 97.06 87 VAL A O 1
ATOM 696 N N . VAL A 1 88 ? -2.546 -2.328 3.576 1.00 98.06 88 VAL A N 1
ATOM 697 C CA . VAL A 1 88 ? -2.103 -1.495 2.462 1.00 98.06 88 VAL A CA 1
ATOM 698 C C . VAL A 1 88 ? -1.658 -2.436 1.355 1.00 98.06 88 VAL A C 1
ATOM 700 O O . VAL A 1 88 ? -0.630 -3.096 1.491 1.00 98.06 88 VAL A O 1
ATOM 703 N N . ALA A 1 89 ? -2.419 -2.515 0.267 1.00 98.06 89 ALA A N 1
ATOM 704 C CA . ALA A 1 89 ? -2.029 -3.294 -0.903 1.00 98.06 89 ALA A CA 1
ATOM 705 C C . ALA A 1 89 ? -1.479 -2.377 -1.994 1.00 98.06 89 ALA A C 1
ATOM 707 O O . ALA A 1 89 ? -2.001 -1.289 -2.236 1.00 98.06 89 ALA A O 1
ATOM 708 N N . TYR A 1 90 ? -0.409 -2.813 -2.644 1.00 97.88 90 TYR A N 1
ATOM 709 C CA . TYR A 1 90 ? 0.310 -2.059 -3.666 1.00 97.88 90 TYR A CA 1
ATOM 710 C C . TYR A 1 90 ? 1.049 -3.025 -4.578 1.00 97.88 90 TYR A C 1
ATOM 712 O O . TYR A 1 90 ? 1.321 -4.164 -4.213 1.00 97.88 90 TYR A O 1
ATOM 720 N N . ARG A 1 91 ? 1.390 -2.573 -5.778 1.00 96.69 91 ARG A N 1
ATOM 721 C CA . ARG A 1 91 ? 2.333 -3.275 -6.635 1.00 96.69 91 ARG A CA 1
ATOM 722 C C . ARG A 1 91 ? 3.729 -2.717 -6.400 1.00 96.69 91 ARG A C 1
ATOM 724 O O . ARG A 1 91 ? 3.912 -1.502 -6.427 1.00 96.69 91 ARG A O 1
ATOM 731 N N . GLU A 1 92 ? 4.704 -3.598 -6.259 1.00 95.50 92 GLU A N 1
ATOM 732 C CA . GLU A 1 92 ? 6.129 -3.274 -6.239 1.00 95.50 92 GLU A CA 1
ATOM 733 C C . GLU A 1 92 ? 6.875 -4.284 -7.110 1.00 95.50 92 GLU A C 1
ATOM 735 O O . GLU A 1 92 ? 6.546 -5.466 -7.095 1.00 95.50 92 GLU A O 1
ATOM 740 N N . GLU A 1 93 ? 7.810 -3.815 -7.944 1.00 91.56 93 GLU A N 1
ATOM 741 C CA . GLU A 1 93 ? 8.600 -4.674 -8.850 1.00 91.56 93 GLU A CA 1
ATOM 742 C C . GLU A 1 93 ? 7.741 -5.671 -9.654 1.00 91.56 93 GLU A C 1
ATOM 744 O O . GLU A 1 93 ? 8.095 -6.824 -9.883 1.00 91.56 93 GLU A O 1
ATOM 749 N N . GLN A 1 94 ? 6.573 -5.189 -10.092 1.00 93.75 94 GLN A N 1
ATOM 750 C CA . GLN A 1 94 ? 5.596 -5.921 -10.909 1.00 93.75 94 GLN A CA 1
ATOM 751 C C . GLN A 1 94 ? 4.839 -7.043 -10.185 1.00 93.75 94 GLN A C 1
ATOM 753 O O . GLN A 1 94 ? 4.132 -7.797 -10.844 1.00 93.75 94 GLN A O 1
ATOM 758 N N . ARG A 1 95 ? 4.902 -7.110 -8.854 1.00 95.31 95 ARG A N 1
ATOM 759 C CA . ARG A 1 95 ? 4.182 -8.091 -8.028 1.00 95.31 95 ARG A CA 1
ATOM 760 C C . ARG A 1 95 ? 3.173 -7.411 -7.123 1.00 95.31 95 ARG A C 1
ATOM 762 O O . ARG A 1 95 ? 3.375 -6.255 -6.754 1.00 95.31 95 ARG A O 1
ATOM 769 N N . LEU A 1 96 ? 2.087 -8.100 -6.776 1.00 97.00 96 LEU A N 1
ATOM 770 C CA . LEU A 1 96 ? 1.109 -7.573 -5.821 1.00 97.00 96 LEU A CA 1
ATOM 771 C C . LEU A 1 96 ? 1.573 -7.893 -4.403 1.00 97.00 96 LEU A C 1
ATOM 773 O O . LEU A 1 96 ? 1.710 -9.058 -4.036 1.00 97.00 96 LEU A O 1
ATOM 777 N N . MET A 1 97 ? 1.753 -6.846 -3.613 1.00 97.88 97 MET A N 1
ATOM 778 C CA . MET A 1 97 ? 2.172 -6.885 -2.221 1.00 97.88 97 MET A CA 1
ATOM 779 C C . MET A 1 97 ? 1.027 -6.413 -1.327 1.00 97.88 97 MET A C 1
ATOM 781 O O . MET A 1 97 ? 0.202 -5.585 -1.727 1.00 97.88 97 MET A O 1
ATOM 785 N N . ALA A 1 98 ? 1.004 -6.899 -0.092 1.00 97.62 98 ALA A N 1
ATOM 786 C CA . ALA A 1 98 ? 0.185 -6.338 0.969 1.00 97.62 98 ALA A CA 1
ATOM 787 C C . ALA A 1 98 ? 0.994 -6.199 2.248 1.00 97.62 98 ALA A C 1
ATOM 789 O O . ALA A 1 98 ? 1.689 -7.124 2.660 1.00 97.62 98 ALA A O 1
ATOM 790 N N . SER A 1 99 ? 0.857 -5.049 2.894 1.00 97.56 99 SER A N 1
ATOM 791 C CA . SER A 1 99 ? 1.393 -4.802 4.222 1.00 97.56 99 SER A CA 1
ATOM 792 C C . SER A 1 99 ? 0.255 -4.641 5.216 1.00 97.56 99 SER A C 1
ATOM 794 O O . SER A 1 99 ? -0.714 -3.943 4.931 1.00 97.56 99 SER A O 1
ATOM 796 N N . TYR A 1 100 ? 0.361 -5.273 6.379 1.00 95.81 100 TYR A N 1
ATOM 797 C CA . TYR A 1 100 ? -0.678 -5.277 7.404 1.00 95.81 100 TYR A CA 1
ATOM 798 C C . TYR A 1 100 ? -0.094 -5.059 8.800 1.00 95.81 100 TYR A C 1
ATOM 800 O O . TYR A 1 100 ? 1.065 -5.390 9.066 1.00 95.81 100 TYR A O 1
ATOM 808 N N . ILE A 1 101 ? -0.901 -4.480 9.688 1.00 92.69 101 ILE A N 1
ATOM 809 C CA . ILE A 1 101 ? -0.508 -4.200 11.074 1.00 92.69 101 ILE A CA 1
ATOM 810 C C . ILE A 1 101 ? -0.593 -5.490 11.898 1.00 92.69 101 ILE A C 1
ATOM 812 O O . ILE A 1 101 ? -1.657 -6.099 11.981 1.00 92.69 101 ILE A O 1
ATOM 816 N N . VAL A 1 102 ? 0.508 -5.890 12.539 1.00 90.19 102 VAL A N 1
ATOM 817 C CA . VAL A 1 102 ? 0.523 -7.033 13.480 1.00 90.19 102 VAL A CA 1
ATOM 818 C C . VAL A 1 102 ? 0.491 -6.607 14.941 1.00 90.19 102 VAL A C 1
ATOM 820 O O . VAL A 1 102 ? -0.000 -7.335 15.797 1.00 90.19 102 VAL A O 1
ATOM 823 N N . SER A 1 103 ? 1.016 -5.423 15.231 1.00 88.25 103 SER A N 1
ATOM 824 C CA . SER A 1 103 ? 0.956 -4.769 16.534 1.00 88.25 103 SER A CA 1
ATOM 825 C C . SER A 1 103 ? 1.186 -3.273 16.340 1.00 88.25 103 SER A C 1
ATOM 827 O O . SER A 1 103 ? 1.460 -2.820 15.226 1.00 88.25 103 SER A O 1
ATOM 829 N N . GLU A 1 104 ? 1.046 -2.480 17.401 1.00 85.81 104 GLU A N 1
ATOM 830 C CA . GLU A 1 104 ? 1.149 -1.028 17.293 1.00 85.81 104 GLU A CA 1
ATOM 831 C C . GLU A 1 104 ? 2.469 -0.590 16.631 1.00 85.81 104 GLU A C 1
ATOM 833 O O . GLU A 1 104 ? 3.559 -0.786 17.163 1.00 85.81 104 GLU A O 1
ATOM 838 N N . GLY A 1 105 ? 2.359 0.012 15.443 1.00 81.31 105 GLY A N 1
ATOM 839 C CA . GLY A 1 105 ? 3.503 0.495 14.669 1.00 81.31 105 GLY A CA 1
ATOM 840 C C . GLY A 1 105 ? 4.307 -0.581 13.932 1.00 81.31 105 GLY A C 1
ATOM 841 O O . GLY A 1 105 ? 5.205 -0.217 13.175 1.00 81.31 105 GLY A O 1
ATOM 842 N N . VAL A 1 106 ? 3.983 -1.868 14.089 1.00 91.81 106 VAL A N 1
ATOM 843 C CA . VAL A 1 106 ? 4.684 -2.972 13.422 1.00 91.81 106 VAL A CA 1
ATOM 844 C C . VAL A 1 106 ? 3.877 -3.454 12.224 1.00 91.81 106 VAL A C 1
ATOM 846 O O . VAL A 1 106 ? 2.764 -3.968 12.360 1.00 91.81 106 VAL A O 1
ATOM 849 N N . TRP A 1 107 ? 4.480 -3.321 11.046 1.00 95.38 107 TRP A N 1
ATOM 850 C CA . TRP A 1 107 ? 3.920 -3.767 9.777 1.00 95.38 107 TRP A CA 1
ATOM 851 C C . TRP A 1 107 ? 4.648 -5.018 9.292 1.00 95.38 107 TRP A C 1
ATOM 853 O O . TRP A 1 107 ? 5.878 -5.078 9.325 1.00 95.38 107 TRP A O 1
ATOM 863 N N . LYS A 1 108 ? 3.896 -6.008 8.813 1.00 96.06 108 LYS A N 1
ATOM 864 C CA . LYS A 1 108 ? 4.434 -7.133 8.040 1.00 96.06 108 LYS A CA 1
ATOM 865 C C . LYS A 1 108 ? 4.007 -6.999 6.594 1.00 96.06 108 LYS A C 1
ATOM 867 O O . LYS A 1 108 ? 2.890 -6.570 6.335 1.00 96.06 108 LYS A O 1
ATOM 872 N N . THR A 1 109 ? 4.878 -7.396 5.675 1.00 96.38 109 THR A N 1
ATOM 873 C CA . THR A 1 109 ? 4.604 -7.400 4.236 1.00 96.38 109 THR A CA 1
ATOM 874 C C . THR A 1 109 ? 4.612 -8.827 3.722 1.00 96.38 109 THR A C 1
ATOM 876 O O . THR A 1 109 ? 5.509 -9.601 4.053 1.00 96.38 109 THR A O 1
ATOM 879 N N . VAL A 1 110 ? 3.631 -9.155 2.893 1.00 95.75 110 VAL A N 1
ATOM 880 C CA . VAL A 1 110 ? 3.520 -10.428 2.187 1.00 95.75 110 VAL A CA 1
ATOM 881 C C . VAL A 1 110 ? 3.325 -10.181 0.699 1.00 95.75 110 VAL A C 1
ATOM 883 O O . VAL A 1 110 ? 2.735 -9.182 0.281 1.00 95.75 110 VAL A O 1
ATOM 886 N N . GLU A 1 111 ? 3.834 -11.105 -0.103 1.00 96.12 111 GLU A N 1
ATOM 887 C CA . GLU A 1 111 ? 3.537 -11.171 -1.528 1.00 96.12 111 GLU A CA 1
ATOM 888 C C . GLU A 1 111 ? 2.201 -11.900 -1.704 1.00 96.12 111 GLU A C 1
ATOM 890 O O . GLU A 1 111 ? 2.031 -13.026 -1.241 1.00 96.12 111 GLU A O 1
ATOM 895 N N . LEU A 1 112 ? 1.237 -11.239 -2.340 1.00 94.44 112 LEU A N 1
ATOM 896 C CA . LEU A 1 112 ? -0.077 -11.806 -2.639 1.00 94.44 112 LEU A CA 1
ATOM 897 C C . LEU A 1 112 ? -0.089 -12.509 -3.999 1.00 94.44 112 LEU A C 1
ATOM 899 O O . LEU A 1 112 ? -0.821 -13.476 -4.198 1.00 94.44 112 LEU A O 1
ATOM 903 N N . PHE A 1 113 ? 0.684 -11.998 -4.959 1.00 93.00 113 PHE A N 1
ATOM 904 C CA . PHE A 1 113 ? 0.715 -12.526 -6.317 1.00 93.00 113 PHE A CA 1
ATOM 905 C C . PHE A 1 113 ? 2.085 -12.303 -6.962 1.00 93.00 113 PHE A C 1
ATOM 907 O O . PHE A 1 113 ? 2.522 -11.158 -7.108 1.00 93.00 113 PHE A O 1
ATOM 914 N N . ALA A 1 114 ? 2.733 -13.404 -7.348 1.00 89.19 114 ALA A N 1
ATOM 915 C CA . ALA A 1 114 ? 4.129 -13.436 -7.783 1.00 89.19 114 ALA A CA 1
ATOM 916 C C . ALA A 1 114 ? 4.338 -13.157 -9.282 1.00 89.19 114 ALA A C 1
ATOM 918 O O . ALA A 1 114 ? 5.434 -12.754 -9.683 1.00 89.19 114 ALA A O 1
ATOM 919 N N . ASP A 1 115 ? 3.322 -13.404 -10.120 1.00 91.75 115 ASP A N 1
ATOM 920 C CA . ASP A 1 115 ? 3.460 -13.247 -11.570 1.00 91.75 115 ASP A CA 1
ATOM 921 C C . ASP A 1 115 ? 3.652 -11.775 -11.954 1.00 91.75 115 ASP A C 1
ATOM 923 O O . ASP A 1 115 ? 3.236 -10.855 -11.251 1.00 91.75 115 ASP A O 1
ATOM 927 N N . ASN A 1 116 ? 4.258 -11.550 -13.120 1.00 92.56 116 ASN A N 1
ATOM 928 C CA . ASN A 1 116 ? 4.508 -10.213 -13.639 1.00 92.56 116 ASN A CA 1
ATOM 929 C C . ASN A 1 116 ? 3.199 -9.501 -14.023 1.00 92.56 116 ASN A C 1
ATOM 931 O O . ASN A 1 116 ? 2.570 -9.813 -15.035 1.00 92.56 116 ASN A O 1
ATOM 935 N N . LEU A 1 117 ? 2.829 -8.493 -13.237 1.00 92.81 117 LEU A N 1
ATOM 936 C CA . LEU A 1 117 ? 1.641 -7.667 -13.435 1.00 92.81 117 LEU A CA 1
ATOM 937 C C . LEU A 1 117 ? 1.896 -6.409 -14.285 1.00 92.81 117 LEU A C 1
ATOM 939 O O . LEU A 1 117 ? 0.969 -5.635 -14.539 1.00 92.81 117 LEU A O 1
ATOM 943 N N . GLY A 1 118 ? 3.136 -6.180 -14.722 1.00 92.50 118 GLY A N 1
ATOM 944 C CA . GLY A 1 118 ? 3.544 -4.982 -15.449 1.00 92.50 118 GLY A CA 1
ATOM 945 C C . GLY A 1 118 ? 3.225 -3.702 -14.668 1.00 92.50 118 GLY A C 1
ATOM 946 O O . GLY A 1 118 ? 3.753 -3.485 -13.579 1.00 92.50 118 GLY A O 1
ATOM 947 N N . ASN A 1 119 ? 2.349 -2.861 -15.218 1.00 91.25 119 ASN A N 1
ATOM 948 C CA . ASN A 1 119 ? 1.927 -1.570 -14.662 1.00 91.25 119 ASN A CA 1
ATOM 949 C C . ASN A 1 119 ? 0.588 -1.631 -13.925 1.00 91.25 119 ASN A C 1
ATOM 951 O O . ASN A 1 119 ? -0.080 -0.610 -13.766 1.00 91.25 119 ASN A O 1
ATOM 955 N N . TYR A 1 120 ? 0.165 -2.824 -13.522 1.00 93.81 120 TYR A N 1
ATOM 956 C CA . TYR A 1 120 ? -1.038 -3.017 -12.730 1.00 93.81 120 TYR A CA 1
ATOM 957 C C . TYR A 1 120 ? -1.055 -2.123 -11.484 1.00 93.81 120 TYR A C 1
ATOM 959 O O . TYR A 1 120 ? -0.026 -1.871 -10.847 1.00 93.81 120 TYR A O 1
ATOM 967 N N . GLU A 1 121 ? -2.253 -1.696 -11.113 1.00 95.31 121 GLU A N 1
ATOM 968 C CA . GLU A 1 121 ? -2.529 -1.075 -9.828 1.00 95.31 121 GLU A CA 1
ATOM 969 C C . GLU A 1 121 ? -3.639 -1.866 -9.134 1.00 95.31 121 GLU A C 1
ATOM 971 O O . GLU A 1 121 ? -4.542 -2.353 -9.816 1.00 95.31 121 GLU A O 1
ATOM 976 N N . PRO A 1 122 ? -3.586 -2.023 -7.803 1.00 95.88 122 PRO A N 1
ATOM 977 C CA . PRO A 1 122 ? -4.558 -2.820 -7.074 1.00 95.88 122 PRO A CA 1
ATOM 978 C C . PRO A 1 122 ? -5.973 -2.255 -7.192 1.00 95.88 122 PRO A C 1
ATOM 980 O O . PRO A 1 122 ? -6.226 -1.102 -6.849 1.00 95.88 122 PRO A O 1
ATOM 983 N N . ILE A 1 123 ? -6.905 -3.106 -7.621 1.00 95.06 123 ILE A N 1
ATOM 984 C CA . ILE A 1 123 ? -8.339 -2.808 -7.670 1.00 95.06 123 ILE A CA 1
ATOM 985 C C . ILE A 1 123 ? -9.044 -3.783 -6.730 1.00 95.06 123 ILE A C 1
ATOM 987 O O . ILE A 1 123 ? -9.089 -4.985 -6.997 1.00 95.06 123 ILE A O 1
ATOM 991 N N . LEU A 1 124 ? -9.555 -3.263 -5.615 1.00 94.44 124 LEU A N 1
ATOM 992 C CA . LEU A 1 124 ? -10.217 -4.042 -4.572 1.00 94.44 124 LEU A CA 1
ATOM 993 C C . LEU A 1 124 ? -11.730 -4.101 -4.816 1.00 94.44 124 LEU A C 1
ATOM 995 O O . LEU A 1 124 ? -12.369 -3.072 -5.028 1.00 94.44 124 LEU A O 1
ATOM 999 N N . ASP A 1 125 ? -12.304 -5.299 -4.736 1.00 93.62 125 ASP A N 1
ATOM 1000 C CA . ASP A 1 125 ? -13.748 -5.490 -4.630 1.00 93.62 125 ASP A CA 1
ATOM 1001 C C . ASP A 1 125 ? -14.177 -5.351 -3.164 1.00 93.62 125 ASP A C 1
ATOM 1003 O O . ASP A 1 125 ? -13.910 -6.211 -2.320 1.00 93.62 125 ASP A O 1
ATOM 1007 N N . TYR A 1 126 ? -14.853 -4.244 -2.868 1.00 90.81 126 TYR A N 1
ATOM 1008 C CA . TYR A 1 126 ? -15.297 -3.908 -1.520 1.00 90.81 126 TYR A CA 1
ATOM 1009 C C . TYR A 1 126 ? -16.470 -4.769 -1.029 1.00 90.81 126 TYR A C 1
ATOM 1011 O O . TYR A 1 126 ? -16.694 -4.843 0.177 1.00 90.81 126 TYR A O 1
ATOM 1019 N N . THR A 1 127 ? -17.201 -5.448 -1.921 1.00 91.38 127 THR A N 1
ATOM 1020 C CA . THR A 1 127 ? -18.461 -6.137 -1.576 1.00 91.38 127 THR A CA 1
ATOM 1021 C C . THR A 1 127 ? -18.272 -7.340 -0.654 1.00 91.38 127 THR A C 1
ATOM 1023 O O . THR A 1 127 ? -19.209 -7.757 0.023 1.00 91.38 127 THR A O 1
ATOM 1026 N N . ARG A 1 128 ? -17.057 -7.898 -0.599 1.00 87.12 128 ARG A N 1
ATOM 1027 C CA . ARG A 1 128 ? -16.735 -9.097 0.191 1.00 87.12 128 ARG A CA 1
ATOM 1028 C C . ARG A 1 128 ? -15.889 -8.813 1.430 1.00 87.12 128 ARG A C 1
ATOM 1030 O O . ARG A 1 128 ? -15.671 -9.727 2.229 1.00 87.12 128 ARG A O 1
ATOM 1037 N N . LEU A 1 129 ? -15.470 -7.565 1.645 1.00 88.25 129 LEU A N 1
ATOM 1038 C CA . LEU A 1 129 ? -14.629 -7.203 2.790 1.00 88.25 129 LEU A CA 1
ATOM 1039 C C . LEU A 1 129 ? -15.323 -7.441 4.130 1.00 88.25 129 LEU A C 1
ATOM 1041 O O . LEU A 1 129 ? -14.685 -7.920 5.065 1.00 88.25 129 LEU A O 1
ATOM 1045 N N . GLU A 1 130 ? -16.630 -7.178 4.210 1.00 85.38 130 GLU A N 1
ATOM 1046 C CA . GLU A 1 130 ? -17.431 -7.429 5.418 1.00 85.38 130 GLU A CA 1
ATOM 1047 C C . GLU A 1 130 ? -17.459 -8.916 5.798 1.00 85.38 130 GLU A C 1
ATOM 1049 O O . GLU A 1 130 ? -17.524 -9.258 6.975 1.00 85.38 130 GLU A O 1
ATOM 1054 N N . SER A 1 131 ? -17.326 -9.805 4.807 1.00 88.69 131 SER A N 1
ATOM 1055 C CA . SER A 1 131 ? -17.204 -11.253 5.019 1.00 88.69 131 SER A CA 1
ATOM 1056 C C . SER A 1 131 ? -15.779 -11.711 5.365 1.00 88.69 131 SER A C 1
ATOM 1058 O O . SER A 1 131 ? -15.513 -12.909 5.409 1.00 88.69 131 SER A O 1
ATOM 1060 N N . GLY A 1 132 ? -14.848 -10.777 5.590 1.00 89.19 132 GLY A N 1
ATOM 1061 C CA . GLY A 1 132 ? -13.449 -11.082 5.897 1.00 89.19 132 GLY A CA 1
ATOM 1062 C C . GLY A 1 132 ? -12.640 -11.555 4.688 1.00 89.19 132 GLY A C 1
ATOM 1063 O O . GLY A 1 132 ? -11.594 -12.180 4.861 1.00 89.19 132 GLY A O 1
ATOM 1064 N N . VAL A 1 133 ? -13.108 -11.266 3.469 1.00 91.44 133 VAL A N 1
ATOM 1065 C CA . VAL A 1 133 ? -12.455 -11.679 2.223 1.00 91.44 133 VAL A CA 1
ATOM 1066 C C . VAL A 1 133 ? -12.005 -10.462 1.428 1.00 91.44 133 VAL A C 1
ATOM 1068 O O . VAL A 1 133 ? -12.828 -9.669 0.973 1.00 91.44 133 VAL A O 1
ATOM 1071 N N . ALA A 1 134 ? -10.699 -10.357 1.186 1.00 94.00 134 ALA A N 1
ATOM 1072 C CA . ALA A 1 134 ? -10.159 -9.408 0.220 1.00 94.00 134 ALA A CA 1
ATOM 1073 C C . ALA A 1 134 ? -10.122 -10.058 -1.168 1.00 94.00 134 ALA A C 1
ATOM 1075 O O . ALA A 1 134 ? -9.594 -11.158 -1.339 1.00 94.00 134 ALA A O 1
ATOM 1076 N N . THR A 1 135 ? -10.707 -9.384 -2.156 1.00 94.50 135 THR A N 1
ATOM 1077 C CA . THR A 1 135 ? -10.748 -9.831 -3.552 1.00 94.50 135 THR A CA 1
ATOM 1078 C C . THR A 1 135 ? -10.163 -8.747 -4.444 1.00 94.50 135 THR A C 1
ATOM 1080 O O . THR A 1 135 ? -10.642 -7.617 -4.432 1.00 94.50 135 THR A O 1
ATOM 1083 N N . PHE A 1 136 ? -9.153 -9.096 -5.239 1.00 94.62 136 PHE A N 1
ATOM 1084 C CA . PHE A 1 136 ? -8.542 -8.180 -6.201 1.00 94.62 136 PHE A CA 1
ATOM 1085 C C . PHE A 1 136 ? -8.915 -8.560 -7.631 1.00 94.62 136 PHE A C 1
ATOM 1087 O O . PHE A 1 136 ? -8.856 -9.735 -8.000 1.00 94.62 136 PHE A O 1
ATOM 1094 N N . TYR A 1 137 ? -9.253 -7.562 -8.446 1.00 94.50 137 TYR A N 1
ATOM 1095 C CA . TYR A 1 137 ? -9.351 -7.736 -9.892 1.00 94.50 137 TYR A CA 1
ATOM 1096 C C . TYR A 1 137 ? -7.953 -7.626 -10.496 1.00 94.50 137 TYR A C 1
ATOM 1098 O O . TYR A 1 137 ? -7.377 -6.543 -10.506 1.00 94.50 137 TYR A O 1
ATOM 1106 N N . ILE A 1 138 ? -7.406 -8.736 -10.992 1.00 91.56 138 ILE A N 1
ATOM 1107 C CA . ILE A 1 138 ? -6.035 -8.795 -11.507 1.00 91.56 138 ILE A CA 1
ATOM 1108 C C . ILE A 1 138 ? -6.049 -8.827 -13.036 1.00 91.56 138 ILE A C 1
ATOM 1110 O O . ILE A 1 138 ? -6.608 -9.731 -13.653 1.00 91.56 138 ILE A O 1
ATOM 1114 N N . GLN A 1 139 ? -5.366 -7.861 -13.649 1.00 90.25 139 GLN A N 1
ATOM 1115 C CA . GLN A 1 139 ? -5.104 -7.841 -15.085 1.00 90.25 139 GLN A CA 1
ATOM 1116 C C . GLN A 1 139 ? -3.714 -7.252 -15.335 1.00 90.25 139 GLN A C 1
ATOM 1118 O O . GLN A 1 139 ? -3.477 -6.073 -15.071 1.00 90.25 139 GLN A O 1
ATOM 1123 N N . SER A 1 140 ? -2.795 -8.063 -15.865 1.00 88.88 140 SER A N 1
ATOM 1124 C CA . SER A 1 140 ? -1.467 -7.593 -16.272 1.00 88.88 140 SER A CA 1
ATOM 1125 C C . SER A 1 140 ? -1.597 -6.481 -17.315 1.00 88.88 140 SER A C 1
ATOM 1127 O O . SER A 1 140 ? -2.314 -6.649 -18.308 1.00 88.88 140 SER A O 1
ATOM 1129 N N . SER A 1 141 ? -0.893 -5.367 -17.122 1.00 84.12 141 SER A N 1
ATOM 1130 C CA . SER A 1 141 ? -0.963 -4.210 -18.018 1.00 84.12 141 SER A CA 1
ATOM 1131 C C . SER A 1 141 ? 0.431 -3.724 -18.416 1.00 84.12 141 SER A C 1
ATOM 1133 O O . SER A 1 141 ? 1.376 -3.801 -17.641 1.00 84.12 141 SER A O 1
ATOM 1135 N N . PHE A 1 142 ? 0.584 -3.208 -19.636 1.00 81.62 142 PHE A N 1
ATOM 1136 C CA . PHE A 1 142 ? 1.849 -2.658 -20.135 1.00 81.62 142 PHE A CA 1
ATOM 1137 C C . PHE A 1 142 ? 1.593 -1.286 -20.767 1.00 81.62 142 PHE A C 1
ATOM 1139 O O . PHE A 1 142 ? 0.611 -1.098 -21.484 1.00 81.62 142 PHE A O 1
ATOM 1146 N N . GLN A 1 143 ? 2.461 -0.310 -20.499 1.00 69.75 143 GLN A N 1
ATOM 1147 C CA . GLN A 1 143 ? 2.330 1.049 -21.030 1.00 69.75 143 GLN A CA 1
ATOM 1148 C C . GLN A 1 143 ? 2.857 1.076 -22.473 1.00 69.75 143 GLN A C 1
ATOM 1150 O O . GLN A 1 143 ? 3.992 0.687 -22.723 1.00 69.75 143 GLN A O 1
ATOM 1155 N N . GLY A 1 144 ? 2.040 1.535 -23.428 1.00 63.97 144 GLY A N 1
ATOM 1156 C CA . GLY A 1 144 ? 2.501 1.879 -24.784 1.00 63.97 144 GLY A CA 1
ATOM 1157 C C . GLY A 1 144 ? 2.510 0.778 -25.860 1.00 63.97 144 GLY A C 1
ATOM 1158 O O . GLY A 1 144 ? 3.066 1.007 -26.930 1.00 63.97 144 GLY A O 1
ATOM 1159 N N . GLY A 1 145 ? 1.889 -0.390 -25.661 1.00 45.09 145 GLY A N 1
ATOM 1160 C CA . GLY A 1 145 ? 1.870 -1.463 -26.672 1.00 45.09 145 GLY A CA 1
ATOM 1161 C C . GLY A 1 145 ? 0.557 -1.591 -27.460 1.00 45.09 145 GLY A C 1
ATOM 1162 O O . GLY A 1 145 ? -0.462 -1.962 -26.889 1.00 45.09 145 GLY A O 1
ATOM 1163 N N . ARG A 1 146 ? 0.593 -1.431 -28.796 1.00 41.62 146 ARG A N 1
ATOM 1164 C CA . ARG A 1 146 ? -0.484 -1.811 -29.755 1.00 41.62 146 ARG A CA 1
ATOM 1165 C C . ARG A 1 146 ? -0.683 -3.330 -29.924 1.00 41.62 146 ARG A C 1
ATOM 1167 O O . ARG A 1 146 ? -1.259 -3.783 -30.905 1.00 41.62 146 ARG A O 1
ATOM 1174 N N . TYR A 1 147 ? -0.232 -4.129 -28.969 1.00 42.12 147 TYR A N 1
ATOM 1175 C CA . TYR A 1 147 ? -0.418 -5.572 -28.971 1.00 42.12 147 TYR A CA 1
ATOM 1176 C C . TYR A 1 147 ? -0.938 -5.993 -27.605 1.00 42.12 147 TYR A C 1
ATOM 1178 O O . TYR A 1 147 ? -0.220 -6.586 -26.805 1.00 42.12 147 TYR A O 1
ATOM 1186 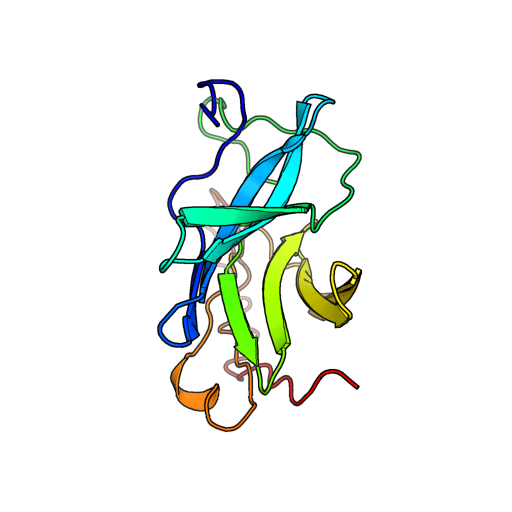N N . ALA A 1 148 ? -2.235 -5.779 -27.389 1.00 43.38 148 ALA A N 1
ATOM 1187 C CA . ALA A 1 148 ? -3.013 -6.768 -26.664 1.00 43.38 148 ALA A CA 1
ATOM 1188 C C . ALA A 1 148 ? -2.996 -8.054 -27.511 1.00 43.38 148 ALA A C 1
ATOM 1190 O O . ALA A 1 148 ? -3.976 -8.421 -28.154 1.00 43.38 148 ALA A O 1
ATOM 1191 N N . ARG A 1 149 ? -1.852 -8.758 -27.554 1.00 39.66 149 ARG A N 1
ATOM 1192 C CA . ARG A 1 149 ? -1.948 -10.206 -27.654 1.00 39.66 149 ARG A CA 1
ATOM 1193 C C . ARG A 1 149 ? -2.656 -10.567 -26.372 1.00 39.66 149 ARG A C 1
ATOM 1195 O O . ARG A 1 149 ? -2.060 -10.506 -25.302 1.00 39.66 149 ARG A O 1
ATOM 1202 N N . ASN A 1 150 ? -3.948 -10.824 -26.518 1.00 40.31 150 ASN A N 1
ATOM 1203 C CA . ASN A 1 150 ? -4.781 -11.477 -25.539 1.00 40.31 150 ASN A CA 1
ATOM 1204 C C . ASN A 1 150 ? -4.109 -12.814 -25.192 1.00 40.31 150 ASN A C 1
ATOM 1206 O O . ASN A 1 150 ? -4.574 -13.875 -25.584 1.00 40.31 150 ASN A O 1
ATOM 1210 N N . CYS A 1 151 ? -3.051 -12.784 -24.385 1.00 32.34 151 CYS A N 1
ATOM 1211 C CA . CYS A 1 151 ? -2.911 -13.749 -23.318 1.00 32.34 151 CYS A CA 1
ATOM 1212 C C . CYS A 1 151 ? -3.980 -13.383 -22.287 1.00 32.34 151 CYS A C 1
ATOM 1214 O O 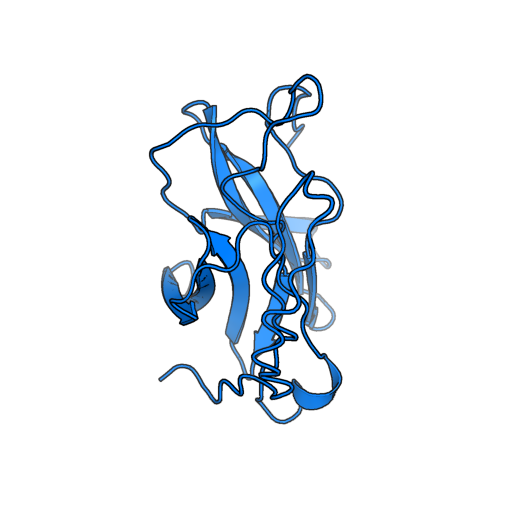. CYS A 1 151 ? -3.698 -13.051 -21.143 1.00 32.34 151 CYS A O 1
ATOM 1216 N N . CYS A 1 152 ? -5.242 -13.501 -22.705 1.00 31.27 152 CYS A N 1
ATOM 1217 C CA . CYS A 1 152 ? -6.288 -13.974 -21.834 1.00 31.27 152 CYS A CA 1
ATOM 1218 C C . CYS A 1 152 ? -5.900 -15.413 -21.465 1.00 31.27 152 CYS A C 1
ATOM 1220 O O . CYS A 1 152 ? -6.540 -16.374 -21.875 1.00 31.27 152 CYS A O 1
ATOM 1222 N N . ARG A 1 153 ? -4.880 -15.577 -20.613 1.00 30.25 153 ARG A N 1
ATOM 1223 C CA . ARG A 1 153 ? -5.142 -16.418 -19.457 1.00 30.25 153 ARG A CA 1
ATOM 1224 C C . ARG A 1 153 ? -6.109 -15.603 -18.627 1.00 30.25 153 ARG A C 1
ATOM 1226 O O . ARG A 1 153 ? -5.732 -14.805 -17.782 1.00 30.25 153 ARG A O 1
ATOM 1233 N N . SER A 1 154 ? -7.368 -15.758 -19.005 1.00 29.59 154 SER A N 1
ATOM 1234 C CA . SER A 1 154 ? -8.533 -15.468 -18.208 1.00 29.59 154 SER A CA 1
ATOM 1235 C C . SER A 1 154 ? -8.384 -16.196 -16.876 1.00 29.59 154 SER A C 1
ATOM 1237 O O . SER A 1 154 ? -9.008 -17.227 -16.668 1.00 29.59 154 SER A O 1
ATOM 1239 N N . PHE A 1 155 ? -7.583 -15.672 -15.954 1.00 34.25 155 PHE A N 1
ATOM 1240 C CA . PHE A 1 155 ? -7.937 -15.775 -14.549 1.00 34.25 155 PHE A CA 1
ATOM 1241 C C . PHE A 1 155 ? -9.005 -14.705 -14.313 1.00 34.25 155 PHE A C 1
ATOM 1243 O O . PHE A 1 155 ? -8.792 -13.706 -13.639 1.00 34.25 155 PHE A O 1
ATOM 1250 N N . PHE A 1 156 ? -10.179 -14.906 -14.927 1.00 30.70 156 PHE A N 1
ATOM 1251 C CA . PHE A 1 156 ? -11.414 -14.345 -14.396 1.00 30.70 156 PHE A CA 1
ATOM 1252 C C . PHE A 1 156 ? -11.700 -15.155 -13.137 1.00 30.70 156 PHE A C 1
ATOM 1254 O O . PHE A 1 156 ? -12.406 -16.158 -13.158 1.00 30.70 156 PHE A O 1
ATOM 1261 N N . GLY A 1 157 ? -11.025 -14.783 -12.062 1.00 32.91 157 GLY A N 1
ATOM 1262 C CA . GLY A 1 157 ? -11.127 -15.448 -10.785 1.00 32.91 157 GLY A CA 1
ATOM 1263 C C . GLY A 1 157 ? -10.733 -14.451 -9.710 1.00 32.91 157 GLY A C 1
ATOM 1264 O O . GLY A 1 157 ? -9.656 -13.867 -9.816 1.00 32.91 157 GLY A O 1
ATOM 1265 N N . PRO A 1 158 ? -11.578 -14.210 -8.699 1.00 36.81 158 PRO A N 1
ATOM 1266 C CA . PRO A 1 158 ? -11.137 -13.469 -7.533 1.00 36.81 158 PRO A CA 1
ATOM 1267 C C . PRO A 1 158 ? -9.950 -14.219 -6.918 1.00 36.81 158 PRO A C 1
ATOM 1269 O O . PRO A 1 158 ? -10.097 -15.375 -6.519 1.00 36.81 158 PRO A O 1
ATOM 1272 N N . SER A 1 159 ? -8.777 -13.587 -6.832 1.00 47.91 159 SER A N 1
ATOM 1273 C CA . SER A 1 159 ? -7.757 -14.059 -5.894 1.00 47.91 159 SER A CA 1
ATOM 1274 C C . SER A 1 159 ? -8.300 -13.765 -4.502 1.00 47.91 159 SER A C 1
ATOM 1276 O O . SER A 1 159 ? -8.362 -12.608 -4.081 1.00 47.91 159 SER A O 1
ATOM 1278 N N . ILE A 1 160 ? -8.818 -14.812 -3.863 1.00 48.31 160 ILE A N 1
ATOM 1279 C CA . ILE A 1 160 ? -9.429 -14.764 -2.540 1.00 48.31 160 ILE A CA 1
ATOM 1280 C C . ILE A 1 160 ? -8.310 -14.897 -1.517 1.00 48.31 160 ILE A C 1
ATOM 1282 O O . ILE A 1 160 ? -7.675 -15.945 -1.426 1.00 48.31 160 ILE A O 1
ATOM 1286 N N . PHE A 1 161 ? -8.103 -13.844 -0.734 1.00 54.53 161 PHE A N 1
ATOM 1287 C CA . PHE A 1 161 ? -7.255 -13.896 0.450 1.00 54.53 161 PHE A CA 1
ATOM 1288 C C . PHE A 1 161 ? -8.161 -13.909 1.682 1.00 54.53 161 PHE A C 1
ATOM 1290 O O . PHE A 1 161 ? -8.945 -12.979 1.896 1.00 54.53 161 PHE A O 1
ATOM 1297 N N . THR A 1 162 ? -8.093 -14.992 2.457 1.00 47.78 162 THR A N 1
ATOM 1298 C CA . THR A 1 162 ? -8.845 -15.187 3.704 1.00 47.78 162 THR A CA 1
A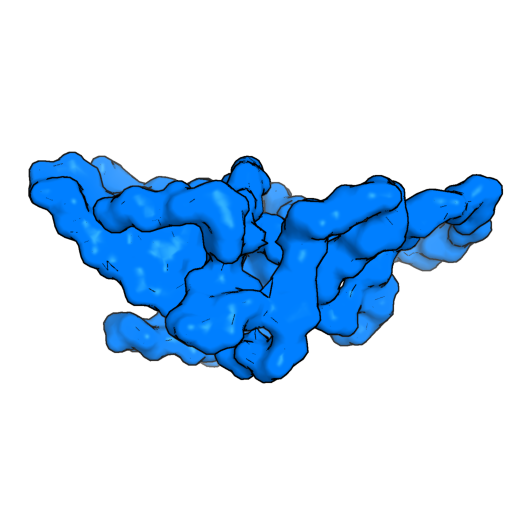TOM 1299 C C . THR A 1 162 ? -7.879 -15.153 4.874 1.00 47.78 162 THR A C 1
ATOM 1301 O O . THR A 1 162 ? -7.136 -16.112 5.055 1.00 47.78 162 THR A O 1
ATOM 1304 N N . GLY A 1 163 ? -7.919 -14.082 5.668 1.00 44.34 163 GLY A N 1
ATOM 1305 C CA . GLY A 1 163 ? -7.102 -13.957 6.877 1.00 44.34 163 GLY A CA 1
ATOM 1306 C C . GLY A 1 163 ? -5.597 -13.828 6.612 1.00 44.34 163 GLY A C 1
ATOM 1307 O O . GLY A 1 163 ? -5.051 -14.358 5.649 1.00 44.34 163 GLY A O 1
ATOM 1308 N N . PHE A 1 164 ? -4.923 -13.077 7.475 1.00 50.03 164 PHE A N 1
ATOM 1309 C CA . PHE A 1 164 ? -3.473 -13.140 7.619 1.00 50.03 164 PHE A CA 1
ATOM 1310 C C . PHE A 1 164 ? -3.238 -13.805 8.977 1.00 50.03 164 PHE A C 1
ATOM 1312 O O . PHE A 1 164 ? -3.593 -13.201 9.990 1.00 50.03 164 PHE A O 1
ATOM 1319 N N . ASP A 1 165 ? -2.747 -15.046 8.981 1.00 46.69 165 ASP A N 1
ATOM 1320 C CA . ASP A 1 165 ? -2.367 -15.769 10.207 1.00 46.69 165 ASP A CA 1
ATOM 1321 C C . ASP A 1 165 ? -1.111 -15.159 10.870 1.00 46.69 165 ASP A C 1
ATOM 1323 O O . ASP A 1 165 ? -0.222 -14.627 10.150 1.00 46.69 165 ASP A O 1
#

Sequence (165 aa):
MCIGPDQNLVNQGGGWMQDLHTYWIGYFKNDQGGIPQIYATEFNLRNGEQKTHQITHRTLGFNMLGRGTQTWPISRPVVFKLGATMVVAYREEQRLMASYIVSEGVWKTVELFADNLGNYEPILDYTRLESGVATFYIQSSFQGGRYARNCCRSFFGPSIFTGFD

pLDDT: mean 84.19, std 19.35, range [29.59, 98.06]